Protein AF-A0A920F3J7-F1 (afdb_monomer_lite)

Radius of gyration: 17.25 Å; chains: 1; bounding box: 44×38×32 Å

pLDDT: mean 72.22, std 14.83, range [39.09, 93.44]

Sequence (83 aa):
MMSMAFQLTIVFRQLKKVFQKPFQDLNETNQNGFEIFSVKGWDYPNLITLFQKAGEIARTHHVPVLIHVTELTQPRSFHFWFS

Structure (mmCIF, N/CA/C/O backbone):
data_AF-A0A920F3J7-F1
#
_entry.id   AF-A0A920F3J7-F1
#
loop_
_atom_site.group_PDB
_atom_site.id
_atom_site.type_symbol
_atom_site.label_atom_id
_atom_site.label_alt_id
_atom_site.label_comp_id
_atom_site.label_asym_id
_atom_site.label_entity_id
_atom_site.label_seq_id
_atom_site.pdbx_PDB_ins_code
_atom_site.Cartn_x
_atom_site.Cartn_y
_atom_site.Cartn_z
_atom_site.occupancy
_atom_site.B_iso_or_equiv
_atom_site.auth_seq_id
_atom_site.auth_comp_id
_atom_site.auth_asym_id
_atom_site.auth_atom_id
_atom_site.pdbx_PDB_model_num
ATOM 1 N N . MET A 1 1 ? -17.688 29.422 22.284 1.00 52.34 1 MET A N 1
ATOM 2 C CA . MET A 1 1 ? -18.002 28.846 20.956 1.00 52.34 1 MET A CA 1
ATOM 3 C C . MET A 1 1 ? -16.753 28.958 20.095 1.00 52.34 1 MET A C 1
ATOM 5 O O . MET A 1 1 ? -16.371 30.063 19.740 1.00 52.34 1 MET A O 1
ATOM 9 N N . MET A 1 2 ? -16.035 27.854 19.884 1.00 51.66 2 MET A N 1
ATOM 10 C CA . MET A 1 2 ? -14.758 27.862 19.161 1.00 51.66 2 MET A CA 1
ATOM 11 C C . MET A 1 2 ? -15.038 28.000 17.658 1.00 51.66 2 MET A C 1
ATOM 13 O O . MET A 1 2 ? -15.843 27.244 17.122 1.00 51.66 2 MET A O 1
ATOM 17 N N . SER A 1 3 ? -14.431 28.998 17.008 1.00 69.75 3 SER A N 1
ATOM 18 C CA . SER A 1 3 ? -14.662 29.316 15.592 1.00 69.75 3 SER A CA 1
ATOM 19 C C . SER A 1 3 ? -14.427 28.092 14.698 1.00 69.75 3 SER A C 1
ATOM 21 O O . SER A 1 3 ? -13.444 27.368 14.871 1.00 69.75 3 SER A O 1
ATOM 23 N N . MET A 1 4 ? -15.312 27.867 13.724 1.00 67.44 4 MET A N 1
ATOM 24 C CA . MET A 1 4 ? -15.291 26.708 12.817 1.00 67.44 4 MET A CA 1
ATOM 25 C C . MET A 1 4 ? -13.980 26.614 12.008 1.00 67.44 4 MET A C 1
ATOM 27 O O . MET A 1 4 ? -13.505 25.523 11.701 1.00 67.44 4 MET A O 1
ATOM 31 N N . ALA A 1 5 ? -13.321 27.753 11.767 1.00 69.19 5 ALA A N 1
ATOM 32 C CA . ALA A 1 5 ? -11.993 27.824 11.153 1.00 69.19 5 ALA A CA 1
ATOM 33 C C . ALA A 1 5 ? -10.873 27.251 12.050 1.00 69.19 5 ALA A C 1
ATOM 35 O O . ALA A 1 5 ? -9.880 26.709 11.559 1.00 69.19 5 ALA A O 1
ATOM 36 N N . PHE A 1 6 ? -11.035 27.317 13.374 1.00 69.94 6 PHE A N 1
ATOM 37 C CA . PHE A 1 6 ? -10.073 26.777 14.337 1.00 69.94 6 PHE A CA 1
ATOM 38 C C . PHE A 1 6 ? -10.134 25.243 14.387 1.00 69.94 6 PHE A C 1
ATOM 40 O O . PHE A 1 6 ? -9.098 24.584 14.422 1.00 69.94 6 PHE A O 1
ATOM 47 N N . GLN A 1 7 ? -11.339 24.669 14.284 1.00 64.94 7 GLN A N 1
ATOM 48 C CA . GLN A 1 7 ? -11.540 23.220 14.159 1.00 64.94 7 GLN A CA 1
ATOM 49 C C . GLN A 1 7 ? -10.923 22.671 12.867 1.00 64.94 7 GLN A C 1
ATOM 51 O O . GLN A 1 7 ? -10.166 21.701 12.914 1.00 64.94 7 GLN A O 1
ATOM 56 N N . LEU A 1 8 ? -11.144 23.341 11.730 1.00 62.03 8 LEU A N 1
ATOM 57 C CA . LEU A 1 8 ? -10.570 22.911 10.453 1.00 62.03 8 LEU A CA 1
ATOM 58 C C . LEU A 1 8 ? -9.033 22.942 10.476 1.00 62.03 8 LEU A C 1
ATOM 60 O O . LEU A 1 8 ? -8.389 22.017 9.986 1.00 62.03 8 LEU A O 1
ATOM 64 N N . THR A 1 9 ? -8.439 23.945 11.129 1.00 68.38 9 THR A N 1
ATOM 65 C CA . THR A 1 9 ? -6.977 24.050 11.287 1.00 68.38 9 THR A CA 1
ATOM 66 C C . THR A 1 9 ? -6.406 22.925 12.162 1.00 68.38 9 THR A C 1
ATOM 68 O O . THR A 1 9 ? -5.328 22.399 11.871 1.00 68.38 9 THR A O 1
ATOM 71 N N . ILE A 1 10 ? -7.119 22.518 13.218 1.00 67.69 10 ILE A N 1
ATOM 72 C CA . ILE A 1 10 ? -6.708 21.413 14.100 1.00 67.69 10 ILE A CA 1
ATOM 73 C C . ILE A 1 10 ? -6.764 20.072 13.357 1.00 67.69 10 ILE A C 1
ATOM 75 O O . ILE A 1 10 ? -5.794 19.313 13.412 1.00 67.69 10 ILE A O 1
ATOM 79 N N . VAL A 1 11 ? -7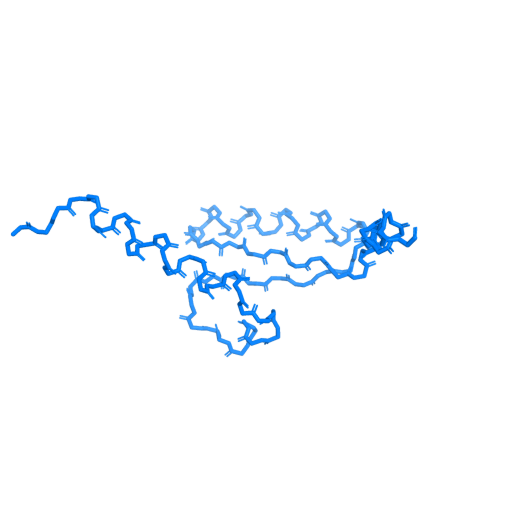.843 19.802 12.618 1.00 67.38 11 VAL A N 1
ATOM 80 C CA . VAL A 1 11 ? -7.996 18.569 11.825 1.00 67.38 11 VAL A CA 1
ATOM 81 C C . VAL A 1 11 ? -6.911 18.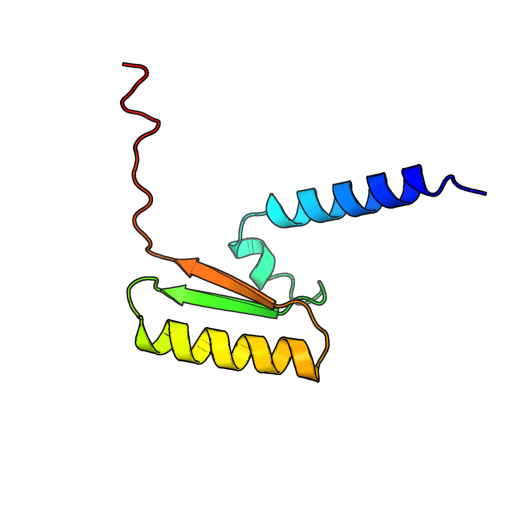476 10.749 1.00 67.38 11 VAL A C 1
ATOM 83 O O . VAL A 1 11 ? -6.239 17.450 10.630 1.00 67.38 11 VAL A O 1
ATOM 86 N N . PHE A 1 12 ? -6.645 19.574 10.035 1.00 66.31 12 PHE A N 1
ATOM 87 C CA . PHE A 1 12 ? -5.586 19.616 9.021 1.00 66.31 12 PHE A CA 1
ATOM 88 C C . PHE A 1 12 ? -4.191 19.373 9.616 1.00 66.31 12 PHE A C 1
ATOM 90 O O . PHE A 1 12 ? -3.341 18.719 9.006 1.00 66.31 12 PHE A O 1
ATOM 97 N N . ARG A 1 13 ? -3.946 19.874 10.835 1.00 68.75 13 ARG A N 1
ATOM 98 C CA . ARG A 1 13 ? -2.685 19.660 11.556 1.00 68.75 13 ARG A CA 1
ATOM 99 C C . ARG A 1 13 ? -2.517 18.204 12.004 1.00 68.75 13 ARG A C 1
ATOM 101 O O . ARG A 1 13 ? -1.392 17.710 11.978 1.00 68.75 13 ARG A O 1
ATOM 108 N N . GLN A 1 14 ? -3.595 17.515 12.381 1.00 64.50 14 GLN A N 1
ATOM 109 C CA . GLN A 1 14 ? -3.551 16.084 12.712 1.00 64.50 14 GLN A CA 1
ATOM 110 C C . GLN A 1 14 ? -3.269 15.228 11.473 1.00 64.50 14 GLN A C 1
ATOM 112 O O . GLN A 1 14 ? -2.388 14.373 11.511 1.00 64.50 14 GLN A O 1
ATOM 117 N N . LEU A 1 15 ? -3.916 15.529 10.344 1.00 65.00 15 LEU A N 1
ATOM 118 C CA . LEU A 1 15 ? -3.685 14.819 9.082 1.00 65.00 15 LEU A CA 1
ATOM 119 C C . LEU A 1 15 ? -2.231 14.939 8.599 1.00 65.00 15 LEU A C 1
ATOM 121 O O . LEU A 1 15 ? -1.627 13.939 8.212 1.00 65.00 15 LEU A O 1
ATOM 125 N N . LYS A 1 16 ? -1.622 16.131 8.696 1.00 66.06 16 LYS A N 1
ATOM 126 C CA . LYS A 1 16 ? -0.199 16.309 8.346 1.00 66.06 16 LYS A CA 1
ATOM 127 C C . LYS A 1 16 ? 0.745 15.478 9.217 1.00 66.06 16 LYS A C 1
ATOM 129 O O . LYS A 1 16 ? 1.730 14.961 8.701 1.00 66.06 16 LYS A O 1
ATOM 134 N N . LYS A 1 17 ? 0.445 15.325 10.510 1.00 61.78 17 LYS A N 1
ATOM 135 C CA . LYS A 1 17 ? 1.258 14.497 11.414 1.00 61.78 17 LYS A CA 1
ATOM 136 C C . LYS A 1 17 ? 1.207 13.013 11.054 1.00 61.78 17 LYS A C 1
ATOM 138 O O . LYS A 1 17 ? 2.202 12.330 11.257 1.00 61.78 17 LYS A O 1
ATOM 143 N N . VAL A 1 18 ? 0.084 12.517 10.528 1.00 64.88 18 VAL A N 1
ATOM 144 C CA . VAL A 1 18 ? -0.050 11.112 10.101 1.00 64.88 18 VAL A CA 1
ATOM 145 C C . VAL A 1 18 ? 0.817 10.831 8.873 1.00 64.88 18 VAL A C 1
ATOM 147 O O . VAL A 1 18 ? 1.547 9.848 8.861 1.00 64.88 18 VAL A O 1
ATOM 150 N N . PHE A 1 19 ? 0.816 11.732 7.888 1.00 62.81 19 PHE A N 1
ATOM 151 C CA . PHE A 1 19 ? 1.616 11.578 6.665 1.00 62.81 19 PHE A CA 1
ATOM 152 C C . PHE A 1 19 ? 3.128 11.766 6.858 1.00 62.81 19 PHE A C 1
ATOM 154 O O . PHE A 1 19 ? 3.902 11.329 6.014 1.00 62.81 19 PHE A O 1
ATOM 161 N N . GLN A 1 20 ? 3.560 12.431 7.934 1.00 60.16 20 GLN A N 1
ATOM 162 C CA . GLN A 1 20 ? 4.983 12.660 8.219 1.00 60.16 20 GLN A CA 1
ATOM 163 C C . GLN A 1 20 ? 5.669 11.499 8.950 1.00 60.16 20 GLN A C 1
ATOM 165 O O . GLN A 1 20 ? 6.896 11.485 9.025 1.00 60.16 20 GLN A O 1
ATOM 170 N N . LYS A 1 21 ? 4.915 10.543 9.504 1.00 63.31 21 LYS A N 1
ATOM 171 C CA . LYS A 1 21 ? 5.497 9.389 10.201 1.00 63.31 21 LYS A CA 1
ATOM 172 C C . LYS A 1 21 ? 6.041 8.362 9.205 1.00 63.31 21 LYS A C 1
ATOM 174 O O . LYS A 1 21 ? 5.440 8.180 8.144 1.00 63.31 21 LYS A O 1
ATOM 179 N N . PRO A 1 22 ? 7.150 7.673 9.529 1.00 61.84 22 PRO A N 1
ATOM 180 C CA . PRO A 1 22 ? 7.639 6.595 8.686 1.00 61.84 22 PRO A CA 1
ATOM 181 C C . PRO A 1 22 ? 6.598 5.473 8.644 1.00 61.84 22 PRO A C 1
ATOM 183 O O . PRO A 1 22 ? 5.966 5.141 9.644 1.00 61.84 22 PRO A O 1
ATOM 186 N N . PHE A 1 23 ? 6.410 4.889 7.460 1.00 64.31 23 PHE A N 1
ATOM 187 C CA . PHE A 1 23 ? 5.376 3.881 7.215 1.00 64.31 23 PHE A CA 1
ATOM 188 C C . PHE A 1 23 ? 5.499 2.650 8.134 1.00 64.31 23 PHE A C 1
ATOM 190 O O . PHE A 1 23 ? 4.497 2.040 8.491 1.00 64.31 23 PHE A O 1
ATOM 197 N N . GLN A 1 24 ? 6.721 2.322 8.562 1.00 61.41 24 GLN A N 1
ATOM 198 C CA . GLN A 1 24 ? 7.014 1.226 9.491 1.00 61.41 24 GLN A CA 1
ATOM 199 C C . GLN A 1 24 ? 6.300 1.403 10.845 1.00 61.41 24 GLN A C 1
ATOM 201 O O . GLN A 1 24 ? 5.710 0.446 11.339 1.00 61.41 24 GLN A O 1
ATOM 206 N N . ASP A 1 25 ? 6.216 2.634 11.359 1.00 61.25 25 ASP A N 1
ATOM 207 C CA . ASP A 1 25 ? 5.536 2.952 12.626 1.00 61.25 25 ASP A CA 1
ATOM 208 C C . ASP A 1 25 ? 4.000 2.878 12.506 1.00 61.25 25 ASP A C 1
ATOM 210 O O . ASP A 1 25 ? 3.280 2.743 13.501 1.00 61.25 25 ASP A O 1
ATOM 214 N N . LEU A 1 26 ? 3.460 2.976 11.283 1.00 59.91 26 LEU A N 1
ATOM 215 C CA . LEU A 1 26 ? 2.016 2.910 11.040 1.00 59.91 26 LEU A CA 1
ATOM 216 C C . LEU A 1 26 ? 1.479 1.476 11.145 1.00 59.91 26 LEU A C 1
ATOM 218 O O . LEU A 1 26 ? 0.337 1.299 11.562 1.00 59.91 26 LEU A O 1
ATOM 222 N N . ASN A 1 27 ? 2.301 0.466 10.836 1.00 54.22 27 ASN A N 1
ATOM 223 C CA . ASN A 1 27 ? 1.931 -0.947 10.983 1.00 54.22 27 ASN A CA 1
ATOM 224 C C . ASN A 1 27 ? 1.865 -1.391 12.454 1.00 54.22 27 ASN A C 1
ATOM 226 O O . ASN A 1 27 ? 1.047 -2.240 12.802 1.00 54.22 27 ASN A O 1
ATOM 230 N N . GLU A 1 28 ? 2.689 -0.805 13.328 1.00 56.16 28 GLU A N 1
ATOM 231 C CA . GLU A 1 28 ? 2.654 -1.073 14.775 1.00 56.16 28 GLU A CA 1
ATOM 232 C C . GLU A 1 28 ? 1.456 -0.392 15.455 1.00 56.16 28 GLU A C 1
ATOM 234 O O . GLU A 1 28 ? 0.939 -0.862 16.470 1.00 56.16 28 GLU A O 1
ATOM 239 N N . THR A 1 29 ? 0.940 0.678 14.846 1.00 50.91 29 THR A N 1
ATOM 240 C CA . THR A 1 29 ? -0.206 1.433 15.355 1.00 50.91 29 THR A CA 1
ATOM 241 C C . THR A 1 29 ? -1.516 0.906 14.761 1.00 50.91 29 THR A C 1
ATOM 243 O O . THR A 1 29 ? -2.250 1.632 14.090 1.00 50.91 29 THR A O 1
ATOM 246 N N . ASN A 1 30 ? -1.869 -0.346 15.066 1.00 52.91 30 ASN A N 1
ATOM 247 C CA . ASN A 1 30 ? -3.157 -0.986 14.720 1.00 52.91 30 ASN A CA 1
ATOM 248 C C . ASN A 1 30 ? -4.388 -0.316 15.402 1.00 52.91 30 ASN A C 1
ATOM 250 O O . ASN A 1 30 ? -5.448 -0.909 15.561 1.00 52.91 30 ASN A O 1
ATOM 254 N N . GLN A 1 31 ? -4.235 0.924 15.876 1.00 52.16 31 GLN A N 1
ATOM 255 C CA . GLN A 1 31 ? -5.176 1.666 16.716 1.00 52.16 31 GLN A CA 1
ATOM 256 C C . GLN A 1 31 ? -5.750 2.918 16.035 1.00 52.16 31 GLN A C 1
ATOM 258 O O . GLN A 1 31 ? -6.598 3.588 16.619 1.00 52.16 31 GLN A O 1
ATOM 263 N N . ASN A 1 32 ? -5.320 3.262 14.815 1.00 59.91 32 ASN A N 1
ATOM 264 C CA . ASN A 1 32 ? -5.676 4.555 14.215 1.00 59.91 32 ASN A CA 1
ATOM 265 C C . ASN A 1 32 ? -6.961 4.559 13.367 1.00 59.91 32 ASN A C 1
ATOM 267 O O . ASN A 1 32 ? -7.343 5.624 12.897 1.00 59.91 32 ASN A O 1
ATOM 271 N N . GLY A 1 33 ? -7.657 3.431 13.184 1.00 67.06 33 GLY A N 1
ATOM 272 C CA . GLY A 1 33 ? -8.913 3.400 12.411 1.00 67.06 33 GLY A CA 1
ATOM 273 C C . GLY A 1 33 ? -8.730 3.520 10.891 1.00 67.06 33 GLY A C 1
ATOM 274 O O . GLY A 1 33 ? -9.670 3.884 10.189 1.00 67.06 33 GLY A O 1
ATOM 275 N N . PHE A 1 34 ? -7.528 3.219 10.391 1.00 72.00 34 PHE A N 1
ATOM 276 C CA . PHE A 1 34 ? -7.211 3.108 8.967 1.00 72.00 34 PHE A CA 1
ATOM 277 C C . PHE A 1 34 ? -6.687 1.699 8.699 1.00 72.00 34 PHE A C 1
ATOM 279 O O . PHE A 1 34 ? -5.888 1.191 9.488 1.00 72.00 34 PHE A O 1
ATOM 286 N N . GLU A 1 35 ? -7.089 1.090 7.587 1.00 75.62 35 GLU A N 1
ATOM 287 C CA . GLU A 1 35 ? -6.472 -0.158 7.131 1.00 75.62 35 GLU A CA 1
ATOM 288 C C . GLU A 1 35 ? -5.286 0.135 6.221 1.00 75.62 35 GLU A C 1
ATOM 290 O O . GLU A 1 35 ? -5.360 0.999 5.347 1.00 75.62 35 GLU A O 1
ATOM 295 N N . ILE A 1 36 ? -4.186 -0.587 6.422 1.00 82.12 36 ILE A N 1
ATOM 296 C CA . ILE A 1 36 ? -2.937 -0.368 5.700 1.00 82.12 36 ILE A CA 1
ATOM 297 C C . ILE A 1 36 ? -2.561 -1.638 4.943 1.00 82.12 36 ILE A C 1
ATOM 299 O O . ILE A 1 36 ? -2.448 -2.713 5.527 1.00 82.12 36 ILE A O 1
ATOM 303 N N . PHE A 1 37 ? -2.306 -1.494 3.646 1.00 85.12 37 PHE A N 1
ATOM 304 C CA . PHE A 1 37 ? -1.812 -2.568 2.793 1.00 85.12 37 PHE A CA 1
ATOM 305 C C . PHE A 1 37 ? -0.455 -2.204 2.195 1.00 85.12 37 PHE A C 1
ATOM 307 O O . PHE A 1 37 ? -0.219 -1.053 1.836 1.00 85.12 37 PHE A O 1
ATOM 314 N N . SER A 1 38 ? 0.427 -3.194 2.055 1.00 85.06 38 SER A N 1
ATOM 315 C CA . SER A 1 38 ? 1.735 -3.047 1.411 1.00 85.06 38 SER A CA 1
ATOM 316 C C . SER A 1 38 ? 1.823 -3.969 0.198 1.00 85.06 38 SER A C 1
ATOM 318 O O . SER A 1 38 ? 1.485 -5.149 0.299 1.00 85.06 38 SER A O 1
ATOM 320 N N . VAL A 1 39 ? 2.263 -3.442 -0.944 1.00 86.81 39 VAL A N 1
ATOM 321 C CA . VAL A 1 39 ? 2.417 -4.205 -2.192 1.00 86.81 39 VAL A CA 1
ATOM 322 C C . VAL A 1 39 ? 3.630 -3.730 -2.976 1.00 86.81 39 VAL A C 1
ATOM 324 O O . VAL A 1 39 ? 3.973 -2.551 -2.957 1.00 86.81 39 VAL A O 1
ATOM 327 N N . LYS A 1 40 ? 4.288 -4.651 -3.677 1.00 87.19 40 LYS A N 1
ATOM 328 C CA . LYS A 1 40 ? 5.425 -4.328 -4.540 1.00 87.19 40 LYS A CA 1
ATOM 329 C C . LYS A 1 40 ? 4.936 -3.747 -5.863 1.00 87.19 40 LYS A C 1
ATOM 331 O O . LYS A 1 40 ? 4.048 -4.302 -6.500 1.00 87.19 40 LYS A 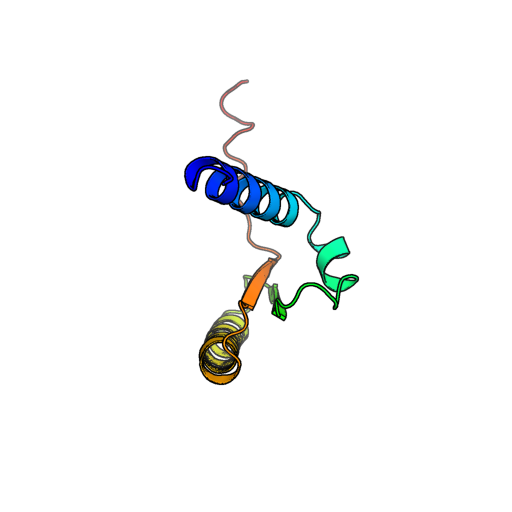O 1
ATOM 336 N N . GLY A 1 41 ? 5.542 -2.649 -6.300 1.00 83.19 41 GLY A N 1
ATOM 337 C CA . GLY A 1 41 ? 5.122 -1.886 -7.475 1.00 83.19 41 GLY A CA 1
ATOM 338 C C . GLY A 1 41 ? 5.256 -2.610 -8.813 1.00 83.19 41 GLY A C 1
ATOM 339 O O . GLY A 1 41 ? 4.573 -2.251 -9.766 1.00 83.19 41 GLY A O 1
ATOM 340 N N . TRP A 1 42 ? 6.106 -3.634 -8.888 1.00 85.56 42 TRP A N 1
ATOM 341 C CA . TRP A 1 42 ? 6.263 -4.467 -10.083 1.00 85.56 42 TRP A CA 1
ATOM 342 C C . TRP A 1 42 ? 5.233 -5.600 -10.174 1.00 85.56 42 TRP A C 1
ATOM 344 O O . TRP A 1 42 ? 5.052 -6.173 -11.247 1.00 85.56 42 TRP A O 1
ATOM 354 N N . ASP A 1 43 ? 4.540 -5.927 -9.080 1.00 89.19 43 ASP A N 1
ATOM 355 C CA . ASP A 1 43 ? 3.552 -7.004 -9.036 1.00 89.19 43 ASP A CA 1
ATOM 356 C C . ASP A 1 43 ? 2.166 -6.477 -9.428 1.00 89.19 43 ASP A C 1
ATOM 358 O O . ASP A 1 43 ? 1.274 -6.238 -8.608 1.00 89.19 43 ASP A O 1
ATOM 362 N N . TYR A 1 44 ? 2.017 -6.229 -10.728 1.00 86.38 44 TYR A N 1
ATOM 363 C CA . TYR A 1 44 ? 0.810 -5.645 -11.306 1.00 86.38 44 TYR A CA 1
ATOM 364 C C . TYR A 1 44 ? -0.477 -6.462 -11.047 1.00 86.38 44 TYR A C 1
ATOM 366 O O . TYR A 1 44 ? -1.497 -5.857 -10.700 1.00 86.38 44 TYR A O 1
ATOM 374 N N . PRO A 1 45 ? -0.480 -7.809 -11.140 1.00 92.62 45 PRO A N 1
ATOM 375 C CA . PRO A 1 45 ? -1.666 -8.605 -10.817 1.00 92.62 45 PRO A CA 1
ATOM 376 C C . PRO A 1 45 ? -2.110 -8.462 -9.354 1.00 92.62 45 PRO A C 1
ATOM 378 O O . PRO A 1 45 ? -3.307 -8.299 -9.080 1.00 92.62 45 PRO A O 1
ATOM 381 N N . ASN A 1 46 ? -1.160 -8.468 -8.411 1.00 89.50 46 ASN A N 1
ATOM 382 C CA . ASN A 1 46 ? -1.487 -8.264 -7.001 1.00 89.50 46 ASN A CA 1
ATOM 383 C C . ASN A 1 46 ? -1.928 -6.828 -6.715 1.00 89.50 46 ASN A C 1
ATOM 385 O O . ASN A 1 46 ? -2.838 -6.639 -5.912 1.00 89.50 46 ASN A O 1
ATOM 389 N N . LEU A 1 47 ? -1.370 -5.827 -7.402 1.00 88.94 47 LEU A N 1
ATOM 390 C CA . LEU A 1 47 ? -1.837 -4.439 -7.315 1.00 88.94 47 LEU A CA 1
ATOM 391 C C . LEU A 1 47 ? -3.324 -4.321 -7.661 1.00 88.94 47 LEU A C 1
ATOM 393 O O . LEU A 1 47 ? -4.086 -3.768 -6.870 1.00 88.94 47 LEU A O 1
ATOM 397 N N . ILE A 1 48 ? -3.752 -4.865 -8.805 1.00 91.81 48 ILE A N 1
ATOM 398 C CA . ILE A 1 48 ? -5.161 -4.798 -9.232 1.00 91.81 48 ILE A CA 1
ATOM 399 C C . ILE A 1 48 ? -6.071 -5.446 -8.187 1.00 91.81 48 ILE A C 1
ATOM 401 O O . ILE A 1 48 ? -7.055 -4.842 -7.754 1.00 91.81 48 ILE A O 1
ATOM 405 N N . THR A 1 49 ? -5.720 -6.659 -7.762 1.00 93.44 49 THR A N 1
ATOM 406 C CA . THR A 1 49 ? -6.503 -7.427 -6.786 1.00 93.44 49 THR A CA 1
ATOM 407 C C . THR A 1 49 ? -6.602 -6.687 -5.451 1.00 93.44 49 THR A C 1
ATOM 409 O O . THR A 1 49 ? -7.675 -6.601 -4.849 1.00 93.44 49 THR A O 1
ATOM 412 N N . LEU A 1 50 ? -5.496 -6.089 -5.004 1.00 92.25 50 LEU A N 1
ATOM 413 C CA . LEU A 1 50 ? -5.442 -5.314 -3.773 1.00 92.25 50 LEU A CA 1
ATOM 414 C C . LEU A 1 50 ? -6.308 -4.056 -3.852 1.00 92.25 50 LEU A C 1
ATOM 416 O O . LEU A 1 50 ? -7.055 -3.784 -2.917 1.00 92.25 50 LEU A O 1
ATOM 420 N N . PHE A 1 51 ? -6.249 -3.306 -4.957 1.00 91.00 51 PHE A N 1
ATOM 421 C CA . PHE A 1 51 ? -7.082 -2.115 -5.146 1.00 91.00 51 PHE A CA 1
ATOM 422 C C . PHE A 1 51 ? -8.575 -2.449 -5.121 1.00 91.00 51 PHE A C 1
ATOM 424 O O . PHE A 1 51 ? -9.356 -1.715 -4.511 1.00 91.00 51 PHE A O 1
ATOM 431 N N . GLN A 1 52 ? -8.976 -3.558 -5.745 1.00 92.88 52 GLN A N 1
ATOM 432 C CA . GLN A 1 52 ? -10.364 -4.021 -5.714 1.00 92.88 52 GLN A CA 1
ATOM 433 C C . GLN A 1 52 ? -10.808 -4.344 -4.284 1.00 92.88 52 GLN A C 1
ATOM 435 O O . GLN A 1 52 ? -11.811 -3.799 -3.819 1.00 92.88 52 GLN A O 1
ATOM 440 N N . LYS A 1 53 ? -10.016 -5.145 -3.561 1.00 90.44 53 LYS A N 1
ATOM 441 C CA . LYS A 1 53 ? -10.292 -5.523 -2.169 1.00 90.44 53 LYS A CA 1
ATOM 442 C C . LYS A 1 53 ? -10.337 -4.311 -1.233 1.00 90.44 53 LYS A C 1
ATOM 444 O O . LYS A 1 53 ? -11.266 -4.171 -0.445 1.00 90.44 53 LYS A O 1
ATOM 449 N N . ALA A 1 54 ? -9.372 -3.403 -1.349 1.00 89.44 54 ALA A N 1
ATOM 450 C CA . ALA A 1 54 ? -9.328 -2.164 -0.577 1.00 89.44 54 ALA A CA 1
ATOM 451 C C . ALA A 1 54 ? -10.567 -1.290 -0.827 1.00 89.44 54 ALA A C 1
ATOM 453 O O . ALA A 1 54 ? -11.143 -0.739 0.110 1.00 89.44 54 ALA A O 1
ATOM 454 N N . GLY A 1 55 ? -11.009 -1.188 -2.084 1.00 88.94 55 GLY A N 1
ATOM 455 C CA . GLY A 1 55 ? -12.214 -0.446 -2.440 1.00 88.94 55 GLY A CA 1
ATOM 456 C C . GLY A 1 55 ? -13.499 -1.076 -1.899 1.00 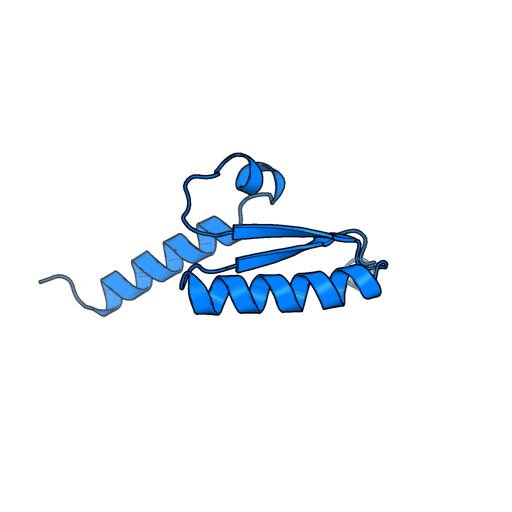88.94 55 GLY A C 1
ATOM 457 O O . GLY A 1 55 ? -14.450 -0.357 -1.596 1.00 88.94 55 GLY A O 1
ATOM 458 N N . GLU A 1 56 ? -13.561 -2.399 -1.787 1.00 92.00 56 GLU A N 1
ATOM 459 C CA . GLU A 1 56 ? -14.683 -3.091 -1.148 1.00 92.00 56 GLU A CA 1
ATOM 460 C C . GLU A 1 56 ? -14.719 -2.804 0.356 1.00 92.00 56 GLU A C 1
ATOM 462 O O . GLU A 1 56 ? -15.737 -2.345 0.868 1.00 92.00 56 GLU A O 1
ATOM 467 N N . ILE A 1 57 ? -13.584 -2.957 1.039 1.00 86.31 57 ILE A N 1
ATOM 468 C CA . ILE A 1 57 ? -13.452 -2.685 2.477 1.00 86.31 57 ILE A CA 1
ATOM 469 C C . ILE A 1 57 ? -13.829 -1.236 2.799 1.00 86.31 57 ILE A C 1
ATOM 471 O O . ILE A 1 57 ? -14.624 -0.993 3.708 1.00 86.31 57 ILE A O 1
ATOM 475 N N . ALA A 1 58 ? -13.330 -0.278 2.013 1.00 86.38 58 ALA A N 1
ATOM 476 C CA . ALA A 1 58 ? -13.643 1.135 2.194 1.00 86.38 58 ALA A CA 1
ATOM 477 C C . ALA A 1 58 ? -15.148 1.427 2.068 1.00 86.38 58 ALA A C 1
ATOM 479 O O . ALA A 1 58 ? -15.668 2.274 2.791 1.00 86.38 58 ALA A O 1
ATOM 480 N N . ARG A 1 59 ? -15.866 0.726 1.178 1.00 89.06 59 ARG A N 1
ATOM 481 C CA . ARG A 1 59 ? -17.320 0.895 1.002 1.00 89.06 59 ARG A CA 1
ATOM 482 C C . ARG A 1 59 ? -18.134 0.174 2.069 1.00 89.06 59 ARG A C 1
ATOM 484 O O . ARG A 1 59 ? -19.139 0.712 2.514 1.00 89.06 59 ARG A O 1
ATOM 491 N N . THR A 1 60 ? -17.727 -1.025 2.471 1.00 90.75 60 THR A N 1
ATOM 492 C CA . THR A 1 60 ? -18.478 -1.837 3.439 1.00 90.75 60 THR A CA 1
ATOM 493 C C . THR A 1 60 ? -18.286 -1.304 4.853 1.00 90.75 60 THR A C 1
ATOM 495 O O . THR A 1 60 ? -19.252 -1.023 5.560 1.00 90.75 60 THR A O 1
ATOM 498 N N . HIS A 1 61 ? -17.035 -1.096 5.255 1.00 85.81 61 HIS A N 1
ATOM 499 C CA . HIS A 1 61 ? -16.690 -0.705 6.618 1.00 85.81 61 HIS A CA 1
ATOM 500 C C . HIS A 1 61 ? -16.616 0.811 6.810 1.00 85.81 61 HIS A C 1
ATOM 502 O O . HIS A 1 61 ? -16.537 1.263 7.949 1.00 85.81 61 HIS A O 1
ATOM 508 N N . HIS A 1 62 ? -16.663 1.602 5.728 1.00 84.50 62 HIS A N 1
ATOM 509 C CA . HIS A 1 62 ? -16.527 3.065 5.774 1.00 84.50 62 HIS A CA 1
ATOM 510 C C . HIS A 1 62 ? -15.237 3.520 6.477 1.00 84.50 62 HIS A C 1
ATOM 512 O O . HIS A 1 62 ? -15.148 4.637 6.989 1.00 84.50 62 HIS A O 1
ATOM 518 N N . VAL A 1 63 ? -14.229 2.643 6.491 1.00 81.75 63 VAL A N 1
ATOM 519 C CA . VAL A 1 63 ? -12.911 2.919 7.048 1.00 81.75 63 VAL A CA 1
ATOM 520 C C . VAL A 1 63 ? -11.974 3.365 5.928 1.00 81.75 63 VAL A C 1
ATOM 522 O O . VAL A 1 63 ? -11.974 2.786 4.839 1.00 81.75 63 VAL A O 1
ATOM 525 N N . PRO A 1 64 ? -11.174 4.409 6.151 1.00 83.00 64 PRO A N 1
ATOM 526 C CA . PRO A 1 64 ? -10.169 4.842 5.192 1.00 83.00 64 PRO A CA 1
ATOM 527 C C . PRO A 1 64 ? -9.062 3.786 5.029 1.00 83.00 64 PRO A C 1
ATOM 529 O O .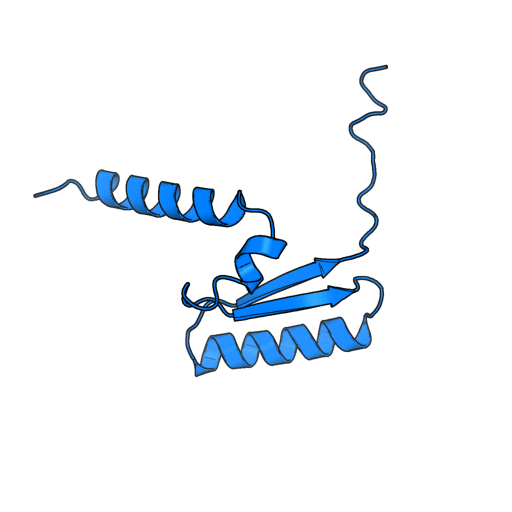 PRO A 1 64 ? -8.518 3.275 6.007 1.00 83.00 64 PRO A O 1
ATOM 532 N N . VAL A 1 65 ? -8.708 3.488 3.777 1.00 84.44 65 VAL A N 1
ATOM 533 C CA . VAL A 1 65 ? -7.691 2.489 3.418 1.00 84.44 65 VAL A CA 1
ATOM 534 C C . VAL A 1 65 ? -6.479 3.175 2.790 1.00 84.44 65 VAL A C 1
ATOM 536 O O . VAL A 1 65 ? -6.625 4.011 1.896 1.00 84.44 65 VAL A O 1
ATOM 539 N N . LEU A 1 66 ? -5.280 2.812 3.237 1.00 85.25 66 LEU A N 1
ATOM 540 C CA . LEU A 1 66 ? -4.008 3.332 2.751 1.00 85.25 66 LEU A CA 1
ATOM 541 C C . LEU A 1 66 ? -3.209 2.205 2.089 1.00 85.25 66 LEU A C 1
ATOM 543 O O . LEU A 1 66 ? -2.904 1.190 2.708 1.00 85.25 66 LEU A O 1
ATOM 547 N N . ILE A 1 67 ? -2.858 2.392 0.817 1.00 87.56 67 ILE A N 1
ATOM 548 C CA . ILE A 1 67 ? -2.072 1.426 0.045 1.00 87.56 67 ILE A CA 1
ATOM 549 C C . ILE A 1 67 ? -0.672 1.992 -0.144 1.00 87.56 67 ILE A C 1
ATOM 551 O O . ILE A 1 67 ? -0.483 3.031 -0.778 1.00 87.56 67 ILE A O 1
ATOM 555 N N . HIS A 1 68 ? 0.313 1.297 0.404 1.00 86.06 68 HIS A N 1
ATOM 556 C CA . HIS A 1 68 ? 1.716 1.621 0.245 1.00 86.06 68 HIS A CA 1
ATOM 557 C C . HIS A 1 68 ? 2.339 0.739 -0.828 1.00 86.06 68 HIS A C 1
ATOM 559 O O . HIS A 1 68 ? 2.415 -0.482 -0.689 1.00 86.06 68 HIS A O 1
ATOM 565 N N . VAL A 1 69 ? 2.787 1.378 -1.907 1.00 86.62 69 VAL A N 1
ATOM 566 C CA . VAL A 1 69 ? 3.453 0.692 -3.010 1.00 86.62 69 VAL A CA 1
ATOM 567 C C . VAL A 1 69 ? 4.964 0.843 -2.853 1.00 86.62 69 VAL A C 1
ATOM 569 O O . VAL A 1 69 ? 5.490 1.956 -2.900 1.00 86.62 69 VAL A O 1
ATOM 572 N N . THR A 1 70 ? 5.655 -0.275 -2.645 1.00 83.38 70 THR A N 1
ATOM 573 C CA . THR A 1 70 ? 7.111 -0.347 -2.458 1.00 83.38 70 THR A CA 1
ATOM 574 C C . THR A 1 70 ? 7.826 -0.656 -3.769 1.00 83.38 70 THR A C 1
ATOM 576 O O . THR A 1 70 ? 7.209 -1.072 -4.744 1.00 83.38 70 THR A O 1
ATOM 579 N N . GLU A 1 71 ? 9.147 -0.456 -3.808 1.00 77.50 71 GLU A N 1
ATOM 580 C CA . GLU A 1 71 ? 9.997 -0.864 -4.943 1.00 77.50 71 GLU A CA 1
ATOM 581 C C . GLU A 1 71 ? 9.636 -0.184 -6.282 1.00 77.50 71 GLU A C 1
ATOM 583 O O . GLU A 1 71 ? 10.026 -0.643 -7.353 1.00 77.50 71 GLU A O 1
ATOM 588 N N . LEU A 1 72 ? 8.929 0.950 -6.230 1.00 75.38 72 LEU A N 1
ATOM 589 C CA . LEU A 1 72 ? 8.801 1.850 -7.368 1.00 75.38 7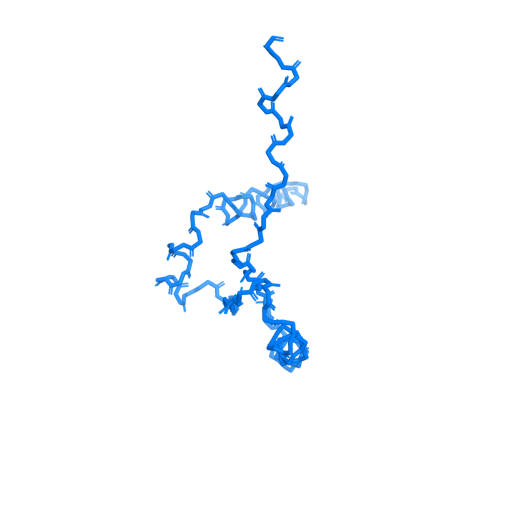2 LEU A CA 1
ATOM 590 C C . LEU A 1 72 ? 10.073 2.684 -7.477 1.00 75.38 72 LEU A C 1
ATOM 592 O O . LEU A 1 72 ? 10.467 3.385 -6.542 1.00 75.38 72 LEU A O 1
ATOM 596 N N . THR A 1 73 ? 10.715 2.633 -8.637 1.00 64.19 73 THR A N 1
ATOM 597 C CA . THR A 1 73 ? 11.850 3.501 -8.937 1.00 64.19 73 THR A CA 1
ATOM 598 C C . THR A 1 73 ? 11.353 4.938 -9.070 1.00 64.19 73 THR A C 1
ATOM 600 O O . THR A 1 73 ? 10.841 5.329 -10.118 1.00 64.19 73 THR A O 1
ATOM 603 N N . GLN A 1 74 ? 11.491 5.740 -8.012 1.00 71.25 74 GLN A N 1
ATOM 604 C CA . GLN A 1 74 ? 11.330 7.186 -8.137 1.00 71.25 74 GLN A CA 1
ATOM 605 C C . GLN A 1 74 ? 12.489 7.733 -8.986 1.00 71.25 74 GLN A C 1
ATOM 607 O O . GLN A 1 74 ? 13.652 7.456 -8.662 1.00 71.25 74 GLN A O 1
ATOM 612 N N . PRO A 1 75 ? 12.228 8.495 -10.066 1.00 52.25 75 PRO A N 1
ATOM 613 C CA . PRO A 1 75 ? 13.297 9.138 -10.813 1.00 52.25 75 PRO A CA 1
ATOM 614 C C . PRO A 1 75 ? 14.038 10.093 -9.871 1.00 52.25 75 PRO A C 1
ATOM 616 O O . PRO A 1 75 ? 13.469 11.059 -9.362 1.00 52.25 75 PRO A O 1
ATOM 619 N N . ARG A 1 76 ? 15.324 9.819 -9.619 1.00 49.25 76 ARG A N 1
ATOM 620 C CA . ARG A 1 76 ? 16.224 10.688 -8.842 1.00 49.25 76 ARG A CA 1
ATOM 621 C C . ARG A 1 76 ? 16.586 11.939 -9.652 1.00 49.25 76 ARG A C 1
ATOM 623 O O . ARG A 1 76 ? 17.752 12.186 -9.928 1.00 49.25 76 ARG A O 1
ATOM 630 N N . SER A 1 77 ? 15.601 12.723 -10.074 1.00 45.22 77 SER A N 1
ATOM 631 C CA . SER A 1 77 ? 15.841 13.903 -10.914 1.00 45.22 77 SER A CA 1
ATOM 632 C C . SER A 1 77 ? 16.280 15.131 -10.113 1.00 45.22 77 SER A C 1
ATOM 634 O O . SER A 1 77 ? 16.927 16.013 -10.665 1.00 45.22 77 SER A O 1
ATOM 636 N N . PHE A 1 78 ? 15.988 15.195 -8.810 1.00 49.50 78 PHE A N 1
ATOM 637 C CA . PHE A 1 78 ? 16.192 16.422 -8.029 1.00 49.50 78 PHE A CA 1
ATOM 638 C C . PHE A 1 78 ? 17.640 16.657 -7.550 1.00 49.50 78 PHE A C 1
ATOM 640 O O . PHE A 1 78 ? 17.980 17.771 -7.178 1.00 49.50 78 PHE A O 1
ATOM 647 N N . HIS A 1 79 ? 18.521 15.650 -7.596 1.00 57.69 79 HIS A N 1
ATOM 648 C CA . HIS A 1 79 ? 19.937 15.830 -7.226 1.00 57.69 79 HIS A CA 1
ATOM 649 C C . HIS A 1 79 ? 20.834 16.241 -8.411 1.00 57.69 79 HIS A C 1
ATOM 651 O O . HIS A 1 79 ? 21.972 16.635 -8.203 1.00 57.69 79 HIS A O 1
ATOM 657 N N . PHE A 1 80 ? 20.343 16.166 -9.653 1.00 46.12 80 PHE A N 1
ATOM 658 C CA . PHE A 1 80 ? 21.171 16.378 -10.849 1.00 46.12 80 PHE A CA 1
ATOM 659 C C . PHE A 1 80 ? 21.196 17.835 -11.348 1.00 46.12 80 PHE A C 1
ATOM 661 O O . PHE A 1 80 ? 22.109 18.215 -12.064 1.00 46.12 80 PHE A O 1
ATOM 668 N N . TRP A 1 81 ? 20.219 18.666 -10.966 1.00 39.09 81 TRP A N 1
ATOM 669 C CA . TRP A 1 81 ? 20.053 20.028 -11.506 1.00 39.09 81 TRP A CA 1
ATOM 670 C C . TRP A 1 81 ? 20.685 21.155 -10.674 1.00 39.09 81 TRP A C 1
ATOM 672 O O . TRP A 1 81 ? 20.607 22.313 -11.070 1.00 39.09 81 TRP A O 1
ATOM 682 N N . PHE A 1 82 ? 21.300 20.832 -9.536 1.00 48.50 82 PHE A N 1
ATOM 683 C CA . PHE A 1 82 ? 21.992 21.805 -8.680 1.00 48.50 82 PHE A CA 1
ATOM 684 C C . PHE A 1 82 ? 23.505 21.564 -8.598 1.00 48.50 82 PHE A C 1
ATOM 686 O O . PHE A 1 82 ? 24.142 22.043 -7.661 1.00 48.50 82 PHE A O 1
ATOM 693 N N . SER A 1 83 ? 24.071 20.827 -9.558 1.00 49.91 83 SER A N 1
ATOM 694 C CA . SER A 1 83 ? 25.516 20.619 -9.656 1.00 49.91 83 SER A CA 1
ATOM 695 C C . SER A 1 83 ? 26.145 21.423 -10.781 1.00 49.91 83 SER A C 1
ATOM 697 O O . SER A 1 83 ? 25.442 21.706 -11.775 1.00 49.91 83 SER A O 1
#

Foldseek 3Di:
DDDPVVVVVVVVVVVVVVVPDDVVVVVVCPPPQEAEEEEEPVCVVVVVVVVVVQVVCCVPVVTHYYYHYPPDDDPPPVVPPPD

Secondary structure (DSSP, 8-state):
---HHHHHHHHHHHHHHHHTS-HHHHHH-TTSS-EEEEEETT-HHHHHHHHHHHHHHHHHH---EEEEEES------TTTTT-